Protein AF-A0A9D3Y4D7-F1 (afdb_monomer_lite)

Radius of gyration: 13.77 Å; chains: 1; bounding box: 26×46×17 Å

Sequence (64 aa):
MLFEWFITWRWLIFFRDLSQNRLRNISRATFRGLAKLRILDLSSNQLESIDDGSFEGMPDLYEL

Structure (mmCIF, N/CA/C/O backbone):
data_AF-A0A9D3Y4D7-F1
#
_entry.id   AF-A0A9D3Y4D7-F1
#
loop_
_atom_site.group_PDB
_atom_site.id
_atom_site.type_symbol
_atom_site.label_atom_id
_atom_site.label_alt_id
_atom_site.label_comp_id
_atom_site.label_asym_id
_atom_site.label_entity_id
_atom_site.label_seq_id
_atom_site.pdbx_PDB_ins_code
_atom_site.Cartn_x
_atom_site.Cartn_y
_atom_site.Cartn_z
_atom_site.occupancy
_atom_site.B_iso_or_equiv
_atom_site.auth_seq_id
_atom_site.auth_comp_id
_atom_site.auth_asym_id
_atom_site.auth_atom_id
_atom_site.pdbx_PDB_model_num
ATOM 1 N N . MET A 1 1 ? 5.923 34.010 -10.144 1.00 54.22 1 MET A N 1
ATOM 2 C CA . MET A 1 1 ? 5.331 33.115 -9.123 1.00 54.22 1 MET A CA 1
ATOM 3 C C . MET A 1 1 ? 4.645 31.934 -9.818 1.00 54.22 1 MET A C 1
ATOM 5 O O . MET A 1 1 ? 3.439 31.958 -9.991 1.00 54.22 1 MET A O 1
ATOM 9 N N . LEU A 1 2 ? 5.400 30.938 -10.299 1.00 54.69 2 LEU A N 1
ATOM 10 C CA . LEU A 1 2 ? 4.847 29.751 -10.988 1.00 54.69 2 LEU A CA 1
ATOM 11 C C . LEU A 1 2 ? 5.736 28.493 -10.817 1.00 54.69 2 LEU A C 1
ATOM 13 O O . LEU A 1 2 ? 5.867 27.701 -11.739 1.00 54.69 2 LEU A O 1
ATOM 17 N N . PHE A 1 3 ? 6.359 28.287 -9.650 1.00 57.12 3 PHE A N 1
ATOM 18 C CA . PHE A 1 3 ? 7.202 27.096 -9.410 1.00 57.12 3 PHE A CA 1
ATOM 19 C C . PHE A 1 3 ? 6.672 26.123 -8.344 1.00 57.12 3 PHE A C 1
ATOM 21 O O . PHE A 1 3 ? 7.075 24.964 -8.335 1.00 57.12 3 PHE A O 1
ATOM 28 N N . GLU A 1 4 ? 5.709 26.531 -7.515 1.00 63.81 4 GLU A N 1
ATOM 29 C CA . GLU A 1 4 ? 5.217 25.691 -6.411 1.00 63.81 4 GLU A CA 1
ATOM 30 C C . GLU A 1 4 ? 4.288 24.557 -6.870 1.00 63.81 4 GLU A C 1
ATOM 32 O O . GLU A 1 4 ? 4.327 23.459 -6.320 1.00 63.81 4 GLU A O 1
ATOM 37 N N . TRP A 1 5 ? 3.499 24.767 -7.929 1.00 63.16 5 TRP A N 1
ATOM 38 C CA . TRP A 1 5 ? 2.492 23.792 -8.367 1.00 63.16 5 TRP A CA 1
ATOM 39 C C . TRP A 1 5 ? 3.106 22.447 -8.779 1.00 63.16 5 TRP A C 1
ATOM 41 O O . TRP A 1 5 ? 2.593 21.393 -8.418 1.00 63.16 5 TRP A O 1
ATOM 51 N N . PHE A 1 6 ? 4.252 22.452 -9.465 1.00 62.03 6 PHE A N 1
ATOM 52 C CA . PHE A 1 6 ? 4.943 21.209 -9.821 1.00 62.03 6 PHE A CA 1
ATOM 53 C C . PHE A 1 6 ? 5.463 20.453 -8.598 1.00 62.03 6 PHE A C 1
ATOM 55 O O . PHE A 1 6 ? 5.539 19.229 -8.633 1.00 62.03 6 PHE A O 1
ATOM 62 N N . ILE A 1 7 ? 5.804 21.152 -7.513 1.00 68.62 7 ILE A N 1
ATOM 63 C CA . ILE A 1 7 ? 6.246 20.506 -6.278 1.00 68.62 7 ILE A CA 1
ATOM 64 C C . ILE A 1 7 ? 5.053 19.820 -5.621 1.00 68.62 7 ILE A C 1
ATOM 66 O O . ILE A 1 7 ? 5.140 18.627 -5.350 1.00 68.62 7 ILE A O 1
ATOM 70 N N . THR A 1 8 ? 3.927 20.516 -5.441 1.00 69.88 8 THR A N 1
ATOM 71 C CA . THR A 1 8 ? 2.740 19.957 -4.770 1.00 69.88 8 THR A CA 1
ATOM 72 C C . THR A 1 8 ? 2.180 18.743 -5.513 1.00 69.88 8 THR A C 1
ATOM 74 O O . THR A 1 8 ? 1.892 17.714 -4.908 1.00 69.88 8 THR A O 1
ATOM 77 N N . TRP A 1 9 ? 2.099 18.813 -6.842 1.00 74.19 9 TRP A N 1
ATOM 78 C CA . TRP A 1 9 ? 1.579 17.711 -7.656 1.00 74.19 9 TRP A CA 1
ATOM 79 C C . TRP A 1 9 ? 2.567 16.545 -7.764 1.00 74.19 9 TRP A C 1
ATOM 81 O O . TRP A 1 9 ? 2.157 15.392 -7.891 1.00 74.19 9 TRP A O 1
ATOM 91 N N . ARG A 1 10 ? 3.872 16.812 -7.633 1.00 77.38 10 ARG A N 1
ATOM 92 C CA . ARG A 1 10 ? 4.895 15.764 -7.545 1.00 77.38 10 ARG A CA 1
ATOM 93 C C . ARG A 1 10 ? 4.814 14.953 -6.250 1.00 77.38 10 ARG A C 1
ATOM 95 O O . ARG A 1 10 ? 5.350 13.854 -6.214 1.00 77.38 10 ARG A O 1
ATOM 102 N N . TRP A 1 11 ? 4.140 15.431 -5.209 1.00 74.75 11 TRP A N 1
ATOM 103 C CA . TRP A 1 11 ? 3.876 14.608 -4.024 1.00 74.75 11 TRP A CA 1
ATOM 104 C C . TRP A 1 11 ? 2.699 13.651 -4.226 1.00 74.75 11 TRP A C 1
ATOM 106 O O . TRP A 1 11 ? 2.758 12.514 -3.763 1.00 74.75 11 TRP A O 1
ATOM 116 N N . LEU A 1 12 ? 1.682 14.052 -4.995 1.00 76.31 12 LEU A N 1
ATOM 117 C CA . LEU A 1 12 ? 0.505 13.217 -5.266 1.00 76.31 12 LEU A CA 1
ATOM 118 C C . LEU A 1 12 ? 0.837 11.927 -6.027 1.00 76.31 12 LEU A C 1
ATOM 120 O O . LEU A 1 12 ? 0.140 10.937 -5.864 1.00 76.31 12 LEU A O 1
ATOM 124 N N . ILE A 1 13 ? 1.912 11.883 -6.820 1.00 78.88 13 ILE A N 1
ATOM 125 C CA . ILE A 1 13 ? 2.332 10.634 -7.486 1.00 78.88 13 ILE A CA 1
ATOM 126 C C . ILE A 1 13 ? 2.875 9.577 -6.509 1.00 78.88 13 ILE A C 1
ATOM 128 O O . ILE A 1 13 ? 3.013 8.415 -6.886 1.00 78.88 13 ILE A O 1
ATOM 132 N N . PHE A 1 14 ? 3.179 9.968 -5.270 1.00 87.56 14 PHE A N 1
ATOM 133 C CA . PHE A 1 14 ? 3.673 9.081 -4.217 1.00 87.56 14 PHE A CA 1
ATOM 134 C C . PHE A 1 14 ? 2.605 8.741 -3.172 1.00 87.56 14 PHE A C 1
ATOM 136 O O . PHE A 1 14 ? 2.829 7.851 -2.354 1.00 87.56 14 PHE A O 1
ATOM 143 N N . PHE A 1 15 ? 1.459 9.417 -3.208 1.00 90.44 15 PHE A N 1
ATOM 144 C CA . PHE A 1 15 ? 0.333 9.195 -2.312 1.00 90.44 15 PHE A CA 1
ATOM 145 C C . PHE A 1 15 ? -0.827 8.568 -3.085 1.00 90.44 15 PHE A C 1
ATOM 147 O O . PHE A 1 15 ? -1.244 9.073 -4.129 1.00 90.44 15 PHE A O 1
ATOM 154 N N . ARG A 1 16 ? -1.373 7.468 -2.575 1.00 92.19 16 ARG A N 1
ATOM 155 C CA . ARG A 1 16 ? -2.589 6.869 -3.116 1.00 92.19 16 ARG A CA 1
ATOM 156 C C . ARG A 1 16 ? -3.618 6.751 -2.005 1.00 92.19 16 ARG A C 1
ATOM 158 O O . ARG A 1 16 ? -3.468 5.935 -1.107 1.00 92.19 16 ARG A O 1
ATOM 165 N N . ASP A 1 17 ? -4.691 7.512 -2.144 1.00 94.31 17 ASP A N 1
ATOM 166 C CA . ASP A 1 17 ? -5.903 7.342 -1.355 1.00 94.31 17 ASP A CA 1
ATOM 167 C C . ASP A 1 17 ? -6.807 6.307 -2.033 1.00 94.31 17 ASP A C 1
ATOM 169 O O . ASP A 1 17 ? -7.281 6.523 -3.153 1.00 94.31 17 ASP A O 1
ATOM 173 N N . LEU A 1 18 ? -6.988 5.159 -1.386 1.00 94.94 18 LEU A N 1
ATOM 174 C CA . LEU A 1 18 ? -8.024 4.176 -1.702 1.00 94.94 18 LEU A CA 1
ATOM 175 C C . LEU A 1 18 ? -9.026 4.063 -0.549 1.00 94.94 18 LEU A C 1
ATOM 177 O O . LEU A 1 18 ? -9.793 3.094 -0.498 1.00 94.94 18 LEU A O 1
ATOM 181 N N . SER A 1 19 ? -9.049 5.035 0.359 1.00 97.19 19 SER A N 1
ATOM 182 C CA . SER A 1 19 ? -9.967 5.047 1.481 1.00 97.19 19 SER A CA 1
ATOM 183 C C . SER A 1 19 ? -11.417 5.127 1.007 1.00 97.19 19 SER A C 1
ATOM 185 O O . SER A 1 19 ? -11.717 5.529 -0.120 1.00 97.19 19 SER A O 1
ATOM 187 N N . GLN A 1 20 ? -12.334 4.684 1.865 1.00 97.56 20 GLN A N 1
ATOM 188 C CA . GLN A 1 20 ? -13.784 4.763 1.628 1.00 97.56 20 GLN A CA 1
ATOM 189 C C . GLN A 1 20 ? -14.252 4.031 0.360 1.00 97.56 20 GLN A C 1
ATOM 191 O O . GLN A 1 20 ? -15.275 4.366 -0.243 1.00 97.56 20 GLN A O 1
ATOM 196 N N . ASN A 1 21 ? -13.515 2.997 -0.036 1.00 96.44 21 ASN A N 1
ATOM 197 C CA . ASN A 1 21 ? -13.904 2.100 -1.112 1.00 96.44 21 ASN A CA 1
ATOM 198 C C . ASN A 1 21 ? -14.531 0.814 -0.549 1.00 96.44 21 ASN A C 1
ATOM 200 O O . ASN A 1 21 ? -14.840 0.683 0.635 1.00 96.44 21 ASN A O 1
ATOM 204 N N . ARG A 1 22 ? -14.794 -0.147 -1.435 1.00 97.25 22 ARG A N 1
ATOM 205 C CA . ARG A 1 22 ? -15.381 -1.451 -1.089 1.00 97.25 22 ARG A CA 1
ATOM 206 C C . ARG A 1 22 ? -14.400 -2.589 -1.348 1.00 97.25 22 ARG A C 1
ATOM 208 O O . ARG A 1 22 ? -14.804 -3.658 -1.799 1.00 97.25 22 ARG A O 1
ATOM 215 N N . LEU A 1 23 ? -13.106 -2.342 -1.134 1.00 96.56 23 LEU A N 1
ATOM 216 C CA . LEU A 1 23 ? -12.090 -3.382 -1.260 1.00 96.56 23 LEU A CA 1
ATOM 217 C C . LEU A 1 23 ? -12.331 -4.438 -0.184 1.00 96.56 23 LEU A C 1
ATOM 219 O O . LEU A 1 23 ? -12.527 -4.092 0.980 1.00 96.56 23 LEU A O 1
ATOM 223 N N . ARG A 1 24 ? -12.319 -5.708 -0.595 1.00 97.06 24 ARG A N 1
ATOM 224 C CA . ARG A 1 24 ? -12.514 -6.869 0.288 1.00 97.06 24 ARG A CA 1
ATOM 225 C C . ARG A 1 24 ? -11.276 -7.741 0.384 1.00 97.06 24 ARG A C 1
ATOM 227 O O . ARG A 1 24 ? -10.983 -8.274 1.444 1.00 97.06 24 ARG A O 1
ATOM 234 N N . ASN A 1 25 ? -10.517 -7.851 -0.698 1.00 96.81 25 ASN A N 1
ATOM 235 C CA . ASN A 1 25 ? -9.341 -8.704 -0.747 1.00 96.81 25 ASN A CA 1
ATOM 236 C C . ASN A 1 25 ? -8.199 -7.944 -1.411 1.00 96.81 25 ASN A C 1
ATOM 238 O O . ASN A 1 25 ? -8.388 -7.329 -2.463 1.00 96.81 25 ASN A O 1
ATOM 242 N N . ILE A 1 26 ? -7.018 -8.012 -0.806 1.00 96.56 26 ILE A N 1
ATOM 243 C CA . ILE A 1 26 ? -5.774 -7.541 -1.409 1.00 96.56 26 ILE A CA 1
ATOM 244 C C . ILE A 1 26 ? -4.931 -8.768 -1.712 1.00 96.56 26 ILE A C 1
ATOM 246 O O . ILE A 1 26 ? -4.532 -9.493 -0.809 1.00 96.56 26 ILE A O 1
ATOM 250 N N . SER A 1 27 ? -4.670 -8.988 -2.997 1.00 94.88 27 SER A N 1
ATOM 251 C CA . SER A 1 27 ? -3.763 -10.037 -3.460 1.00 94.88 27 SER A CA 1
ATOM 252 C C . SER A 1 27 ? -2.333 -9.530 -3.628 1.00 94.88 27 SER A C 1
ATOM 254 O O . SER A 1 27 ? -2.117 -8.330 -3.840 1.00 94.88 27 SER A O 1
ATOM 256 N N . ARG A 1 28 ? -1.371 -10.459 -3.703 1.00 92.56 28 ARG A N 1
ATOM 257 C CA . ARG A 1 28 ? 0.048 -10.175 -4.006 1.00 92.56 28 ARG A CA 1
ATOM 258 C C . ARG A 1 28 ? 0.273 -9.318 -5.260 1.00 92.56 28 ARG A C 1
ATOM 260 O O . ARG A 1 28 ? 1.266 -8.603 -5.365 1.00 92.56 28 ARG A O 1
ATOM 267 N N . ALA A 1 29 ? -0.636 -9.382 -6.232 1.00 90.50 29 ALA A N 1
ATOM 268 C CA . ALA A 1 29 ? -0.517 -8.634 -7.480 1.00 90.50 29 ALA A CA 1
ATOM 269 C C . ALA A 1 29 ? -1.131 -7.223 -7.430 1.00 90.50 29 ALA A C 1
ATOM 271 O O . ALA A 1 29 ? -0.848 -6.429 -8.326 1.00 90.50 29 ALA A O 1
ATOM 272 N N . THR A 1 30 ? -1.933 -6.896 -6.409 1.00 91.44 30 THR A N 1
ATOM 273 C CA . THR A 1 30 ? -2.768 -5.675 -6.357 1.00 91.44 30 THR A CA 1
ATOM 274 C C . THR A 1 30 ? -1.957 -4.395 -6.534 1.00 91.44 30 THR A C 1
ATOM 276 O O . THR A 1 30 ? -2.360 -3.503 -7.275 1.00 91.44 30 THR A O 1
ATOM 279 N N . PHE A 1 31 ? -0.787 -4.320 -5.897 1.00 91.75 31 PHE A N 1
ATOM 280 C 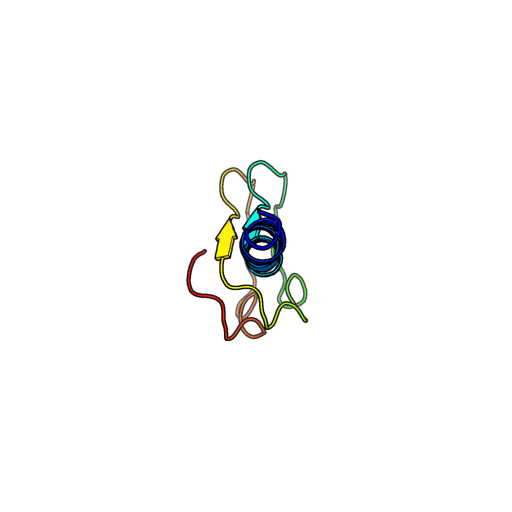CA . PHE A 1 31 ? 0.084 -3.142 -5.933 1.00 91.75 31 PHE A CA 1
ATOM 281 C C . PHE A 1 31 ? 1.378 -3.375 -6.717 1.00 91.75 31 PHE A C 1
ATOM 283 O O . PHE A 1 31 ? 2.339 -2.608 -6.615 1.00 91.75 31 PHE A O 1
ATOM 290 N N . ARG A 1 32 ? 1.425 -4.437 -7.529 1.00 89.00 32 ARG A N 1
ATOM 291 C CA . ARG A 1 32 ? 2.607 -4.751 -8.330 1.00 89.00 32 ARG A CA 1
ATOM 292 C C . ARG A 1 32 ? 2.907 -3.600 -9.293 1.00 89.00 32 ARG A C 1
ATOM 294 O O . ARG A 1 32 ? 2.050 -3.172 -10.057 1.00 89.00 32 ARG A O 1
ATOM 301 N N . GLY A 1 33 ? 4.148 -3.117 -9.270 1.00 86.12 33 GLY A N 1
ATOM 302 C CA . GLY A 1 33 ? 4.600 -1.999 -10.107 1.00 86.12 33 GLY A CA 1
ATOM 303 C C . GLY A 1 33 ? 4.460 -0.618 -9.458 1.00 86.12 33 GLY A C 1
ATOM 304 O O . GLY A 1 33 ? 5.015 0.343 -9.985 1.00 86.12 33 GLY A O 1
ATOM 305 N N . LEU A 1 34 ? 3.829 -0.505 -8.283 1.00 89.94 34 LEU A N 1
ATOM 306 C CA . LEU A 1 34 ? 3.762 0.740 -7.506 1.00 89.94 34 LEU A CA 1
ATOM 307 C C . LEU A 1 34 ? 5.022 0.965 -6.651 1.00 89.94 34 LEU A C 1
ATOM 309 O O . LEU A 1 34 ? 4.944 1.398 -5.507 1.00 89.94 34 LEU A O 1
ATOM 313 N N . ALA A 1 35 ? 6.205 0.707 -7.216 1.00 91.06 35 ALA A N 1
ATOM 314 C CA . ALA A 1 35 ? 7.471 0.704 -6.476 1.00 91.06 35 ALA A CA 1
ATOM 315 C C . ALA A 1 35 ? 7.880 2.075 -5.908 1.00 91.06 35 ALA A C 1
ATOM 317 O O . ALA A 1 35 ? 8.766 2.147 -5.064 1.00 91.06 35 ALA A O 1
ATOM 318 N N . LYS A 1 36 ? 7.263 3.157 -6.401 1.00 92.81 36 LYS A N 1
ATOM 319 C CA . LYS A 1 36 ? 7.490 4.540 -5.958 1.00 92.81 36 LYS A CA 1
ATOM 320 C C . LYS A 1 36 ? 6.414 5.075 -5.028 1.00 92.81 36 LYS A C 1
ATOM 322 O O . LYS A 1 36 ? 6.553 6.200 -4.558 1.00 92.81 36 LYS A O 1
ATOM 327 N N . LEU A 1 37 ? 5.355 4.308 -4.778 1.00 93.31 37 LEU A N 1
ATOM 328 C CA . LEU A 1 37 ? 4.332 4.729 -3.838 1.00 93.31 37 LEU A CA 1
ATOM 329 C C . LEU A 1 37 ? 4.913 4.739 -2.425 1.00 93.31 37 LEU A C 1
ATOM 331 O O . LEU A 1 37 ? 5.624 3.818 -2.038 1.00 93.31 37 LEU A O 1
ATOM 335 N N . ARG A 1 38 ? 4.609 5.800 -1.688 1.00 94.69 38 ARG A N 1
ATOM 336 C CA . ARG A 1 38 ? 5.141 6.071 -0.357 1.00 94.69 38 ARG A CA 1
ATOM 337 C C . ARG A 1 38 ? 4.086 6.025 0.734 1.00 94.69 38 ARG A C 1
ATOM 339 O O . ARG A 1 38 ? 4.389 5.606 1.845 1.00 94.69 38 ARG A O 1
ATOM 346 N N . ILE A 1 39 ? 2.875 6.453 0.394 1.00 94.81 39 ILE A N 1
ATOM 347 C CA . ILE A 1 39 ? 1.729 6.473 1.293 1.00 94.81 39 ILE A CA 1
ATOM 348 C C . ILE A 1 39 ? 0.559 5.808 0.578 1.00 94.81 39 ILE A C 1
ATOM 350 O O . ILE A 1 39 ? 0.252 6.157 -0.570 1.00 94.81 39 ILE A O 1
ATOM 354 N N . LEU A 1 40 ? -0.088 4.869 1.253 1.00 95.75 40 LEU A N 1
ATOM 355 C CA . LEU A 1 40 ? -1.272 4.178 0.766 1.00 95.75 40 LEU A CA 1
ATOM 356 C C . LEU A 1 40 ? -2.343 4.207 1.851 1.00 95.75 40 LEU A C 1
ATOM 358 O O . LEU A 1 40 ? -2.174 3.540 2.851 1.00 95.75 40 LEU A O 1
ATOM 362 N N . ASP A 1 41 ? -3.448 4.913 1.640 1.00 96.94 41 ASP A N 1
ATOM 363 C CA . ASP A 1 41 ? -4.569 4.875 2.584 1.00 96.94 41 ASP A CA 1
ATOM 364 C C . ASP A 1 41 ? -5.595 3.827 2.128 1.00 96.94 41 ASP A C 1
ATOM 366 O O . ASP A 1 41 ? -6.167 3.930 1.039 1.00 96.94 41 ASP A O 1
ATOM 370 N N . LEU A 1 42 ? -5.815 2.798 2.951 1.00 96.75 42 LEU A N 1
ATOM 371 C CA . LEU A 1 42 ? -6.838 1.761 2.746 1.00 96.75 42 LEU A CA 1
ATOM 372 C C . LEU A 1 42 ? -7.987 1.847 3.758 1.00 96.75 42 LEU A C 1
ATOM 374 O O . LEU A 1 42 ? -8.842 0.955 3.802 1.00 96.75 42 LEU A O 1
ATOM 378 N N . SER A 1 43 ? -8.030 2.895 4.575 1.00 97.19 43 SER A N 1
ATOM 379 C CA . SER A 1 43 ? -9.016 3.059 5.637 1.00 97.19 43 SER A CA 1
ATOM 380 C C . SER A 1 43 ? -10.449 3.073 5.096 1.00 97.19 43 SER A C 1
ATOM 382 O O . SER A 1 43 ? -10.724 3.385 3.939 1.00 97.19 43 SER A O 1
ATOM 384 N N . SER A 1 44 ? -11.416 2.708 5.937 1.00 97.56 44 SER A N 1
ATOM 385 C CA . SER A 1 44 ? -12.837 2.698 5.551 1.00 97.56 44 SER A CA 1
ATOM 386 C C . SER A 1 44 ? -13.166 1.806 4.337 1.00 97.56 44 SER A C 1
ATOM 388 O O . SER A 1 44 ? -14.113 2.080 3.603 1.00 97.56 44 SER A O 1
ATOM 390 N N . ASN A 1 45 ? -12.396 0.733 4.128 1.00 97.44 45 ASN A N 1
ATOM 391 C CA . ASN A 1 45 ? -12.741 -0.365 3.223 1.00 97.44 45 ASN A CA 1
ATOM 392 C C . ASN A 1 45 ? -13.421 -1.523 3.976 1.00 97.44 45 ASN A C 1
ATOM 394 O O . ASN A 1 45 ? -13.675 -1.449 5.176 1.00 97.44 45 ASN A O 1
ATOM 398 N N . GLN A 1 46 ? 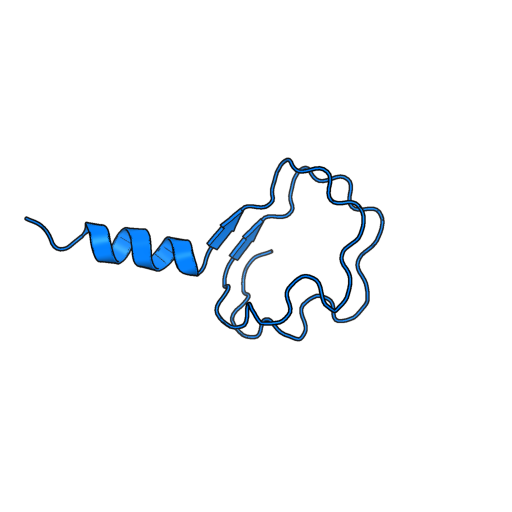-13.729 -2.605 3.262 1.00 97.88 46 GLN A N 1
ATOM 399 C CA . GLN A 1 46 ? -14.379 -3.811 3.786 1.00 97.88 46 GLN A CA 1
ATOM 400 C C . GLN A 1 46 ? -13.411 -4.998 3.724 1.00 97.88 46 GLN A C 1
ATOM 402 O O . GLN A 1 46 ? -13.796 -6.082 3.297 1.00 97.88 46 GLN A O 1
ATOM 407 N N . LEU A 1 47 ? -12.136 -4.765 4.063 1.00 97.06 47 LEU A N 1
ATOM 408 C CA . LEU A 1 47 ? -11.068 -5.748 3.890 1.00 97.06 47 LEU A CA 1
ATOM 409 C C . LEU A 1 47 ? -11.322 -6.979 4.769 1.00 97.06 47 LEU A C 1
ATOM 411 O O . LEU A 1 47 ? -11.328 -6.900 5.993 1.00 97.06 47 LEU A O 1
ATOM 415 N N . GLU A 1 48 ? -11.522 -8.112 4.109 1.00 97.50 48 GLU A N 1
ATOM 416 C CA . GLU A 1 48 ? -11.712 -9.442 4.679 1.00 97.50 48 GLU A CA 1
ATOM 417 C C . GLU A 1 48 ? -10.404 -10.248 4.639 1.00 97.50 48 GLU A C 1
ATOM 419 O O . GLU A 1 48 ? -10.146 -11.038 5.545 1.00 97.50 48 GLU A O 1
ATOM 424 N N . SER A 1 49 ? -9.552 -10.044 3.623 1.00 97.06 49 SER A N 1
ATOM 425 C CA . SER A 1 49 ? -8.234 -10.687 3.557 1.00 97.06 49 SER A CA 1
ATOM 426 C C . SER A 1 49 ? -7.163 -9.836 2.873 1.00 97.06 49 SER A C 1
ATOM 428 O O . SER A 1 49 ? -7.432 -9.054 1.957 1.00 97.06 49 SER A O 1
ATOM 430 N N . ILE A 1 50 ? -5.917 -10.035 3.302 1.00 96.50 50 ILE A N 1
ATOM 431 C CA . ILE A 1 50 ? -4.713 -9.500 2.665 1.00 96.50 50 ILE A CA 1
ATOM 432 C C . ILE A 1 50 ? -3.737 -10.667 2.527 1.00 96.50 50 ILE A C 1
ATOM 434 O O . ILE A 1 50 ? -3.381 -11.281 3.529 1.00 96.50 50 ILE A O 1
ATOM 438 N N . ASP A 1 51 ? -3.333 -10.986 1.299 1.00 96.69 51 ASP A N 1
ATOM 439 C CA . ASP A 1 51 ? -2.394 -12.074 1.034 1.00 96.69 51 ASP A CA 1
ATOM 440 C C . ASP A 1 51 ? -0.995 -11.726 1.557 1.00 96.69 51 ASP A C 1
ATOM 442 O O . ASP A 1 51 ? -0.531 -10.584 1.435 1.00 96.69 51 ASP A O 1
ATOM 446 N N . ASP A 1 52 ? -0.268 -12.734 2.036 1.00 94.62 52 ASP A N 1
ATOM 447 C CA . ASP A 1 52 ? 1.130 -12.574 2.426 1.00 94.62 52 ASP A CA 1
ATOM 448 C C . ASP A 1 52 ? 1.978 -12.068 1.252 1.00 94.62 52 ASP A C 1
ATOM 450 O O . ASP A 1 52 ? 2.001 -12.620 0.140 1.00 94.62 52 ASP A O 1
ATOM 454 N N . GLY A 1 53 ? 2.717 -10.994 1.515 1.00 92.94 53 GLY A N 1
ATOM 455 C CA . GLY A 1 53 ? 3.551 -10.333 0.520 1.00 92.94 53 GLY A CA 1
ATOM 456 C C . GLY A 1 53 ? 2.802 -9.379 -0.414 1.00 92.94 53 GLY A C 1
ATOM 457 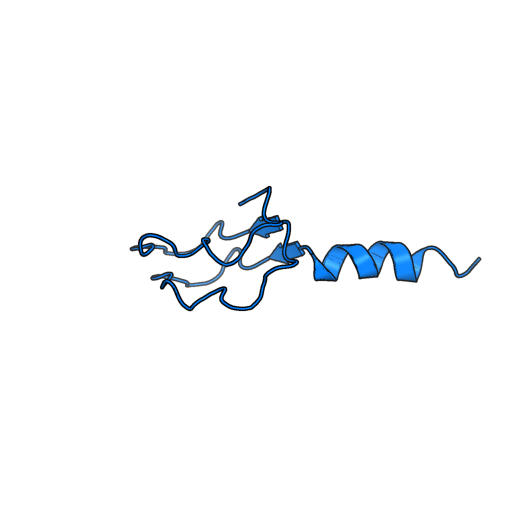O O . GLY A 1 53 ? 3.376 -8.944 -1.410 1.00 92.94 53 GLY A O 1
ATOM 458 N N . SER A 1 54 ? 1.563 -8.988 -0.091 1.00 94.25 54 SER A N 1
ATOM 459 C CA . SER A 1 54 ? 0.798 -7.962 -0.831 1.00 94.25 54 SER A CA 1
ATOM 460 C C . SER A 1 54 ? 1.520 -6.626 -1.027 1.00 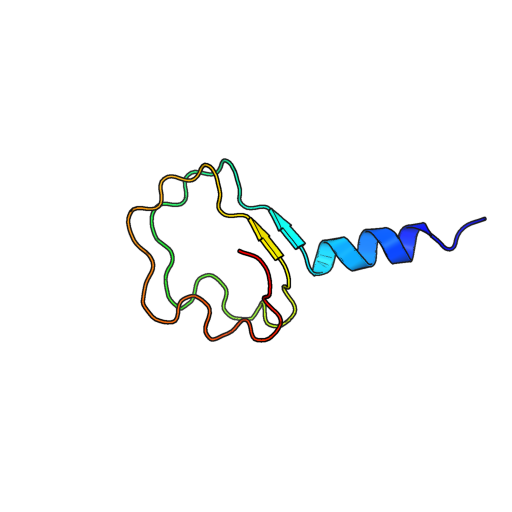94.25 54 SER A C 1
ATOM 462 O O . SER A 1 54 ? 1.220 -5.903 -1.978 1.00 94.25 54 SER A O 1
ATOM 464 N N . PHE A 1 55 ? 2.512 -6.334 -0.184 1.00 93.50 55 PHE A N 1
ATOM 465 C CA . PHE A 1 55 ? 3.307 -5.106 -0.221 1.00 93.50 55 PHE A CA 1
ATOM 466 C C . PHE A 1 55 ? 4.792 -5.334 -0.580 1.00 93.50 55 PHE A C 1
ATOM 468 O O . PHE A 1 55 ? 5.560 -4.378 -0.616 1.00 93.50 55 PHE A O 1
ATOM 475 N N . GLU A 1 56 ? 5.222 -6.564 -0.909 1.00 91.31 56 GLU A N 1
ATOM 476 C CA . GLU A 1 56 ? 6.637 -6.887 -1.222 1.00 91.31 56 GLU A CA 1
ATOM 477 C C . GLU A 1 56 ? 7.202 -6.080 -2.410 1.00 91.31 56 GLU A C 1
ATOM 479 O O . GLU A 1 56 ? 8.407 -5.861 -2.507 1.00 91.31 56 GLU A O 1
ATOM 484 N N . GLY A 1 57 ? 6.344 -5.621 -3.326 1.00 89.25 57 GLY A N 1
ATOM 485 C CA . GLY A 1 57 ? 6.730 -4.818 -4.493 1.00 89.25 57 GLY A CA 1
ATOM 486 C C . GLY A 1 57 ? 6.807 -3.306 -4.253 1.00 89.25 57 GLY A C 1
ATOM 487 O O . GLY A 1 57 ? 6.949 -2.562 -5.226 1.00 89.25 57 GLY A O 1
ATOM 488 N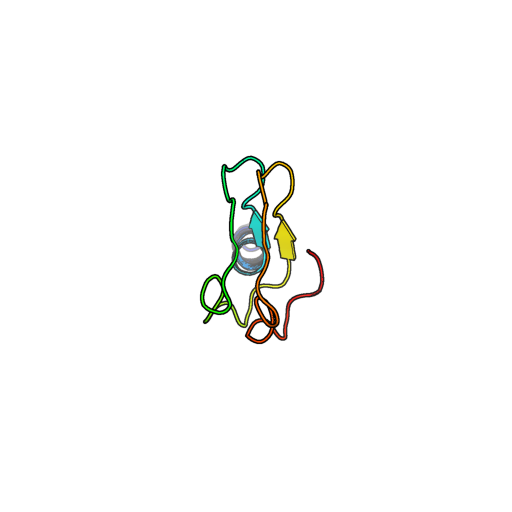 N . MET A 1 58 ? 6.673 -2.847 -3.005 1.00 93.81 58 MET A N 1
ATOM 489 C CA . MET A 1 58 ? 6.552 -1.430 -2.642 1.00 93.81 58 MET A CA 1
ATOM 490 C C . MET A 1 58 ? 7.679 -0.992 -1.684 1.00 93.81 58 MET A C 1
ATOM 492 O O . MET A 1 58 ? 7.414 -0.671 -0.529 1.00 93.81 58 MET A O 1
ATOM 496 N N . PRO A 1 59 ? 8.948 -0.970 -2.134 1.00 92.88 59 PRO A N 1
ATOM 497 C CA . PRO A 1 59 ? 10.100 -0.714 -1.262 1.00 92.88 59 PRO A CA 1
ATOM 498 C C . PRO A 1 59 ? 10.146 0.708 -0.681 1.00 92.88 59 PRO A C 1
ATOM 500 O O . PRO A 1 59 ? 10.797 0.919 0.337 1.00 92.88 59 PRO A O 1
ATOM 503 N N . ASP A 1 60 ? 9.477 1.670 -1.323 1.00 94.44 60 ASP A N 1
ATOM 504 C CA . ASP A 1 60 ? 9.435 3.070 -0.885 1.00 94.44 60 ASP A CA 1
ATOM 505 C C . ASP A 1 60 ? 8.213 3.366 0.026 1.00 94.44 60 ASP A C 1
ATOM 507 O O . ASP A 1 60 ? 8.059 4.508 0.469 1.00 94.44 60 ASP A O 1
ATOM 511 N N . LEU A 1 61 ? 7.351 2.371 0.310 1.00 93.94 61 LEU A N 1
ATOM 512 C CA . LEU A 1 61 ? 6.172 2.513 1.177 1.00 93.94 61 LEU A CA 1
ATOM 513 C C . LEU A 1 61 ? 6.610 2.703 2.632 1.00 93.94 61 LEU A C 1
ATOM 515 O O . LEU A 1 61 ? 7.307 1.856 3.189 1.00 93.94 61 LEU A O 1
ATOM 519 N N . TYR A 1 62 ? 6.175 3.798 3.253 1.00 92.69 62 TYR A N 1
ATOM 520 C CA . TYR A 1 62 ? 6.493 4.107 4.648 1.00 92.69 62 TYR A CA 1
ATOM 521 C C . TYR A 1 62 ? 5.251 4.321 5.524 1.00 92.69 62 TYR A C 1
ATOM 523 O O . TYR A 1 62 ? 5.371 4.262 6.746 1.00 92.69 62 TYR A O 1
ATOM 531 N N . GLU A 1 63 ? 4.081 4.564 4.924 1.00 91.81 63 GLU A N 1
ATOM 532 C CA . GLU A 1 63 ? 2.814 4.796 5.626 1.00 91.81 63 GLU A CA 1
ATOM 533 C C . GLU A 1 63 ? 1.667 4.055 4.918 1.00 91.81 63 GLU A C 1
ATOM 535 O O . GLU A 1 63 ? 1.549 4.118 3.689 1.00 91.81 63 GLU A O 1
ATOM 540 N N . LEU A 1 64 ? 0.868 3.320 5.700 1.00 89.81 64 LEU A N 1
ATOM 541 C CA . LEU A 1 6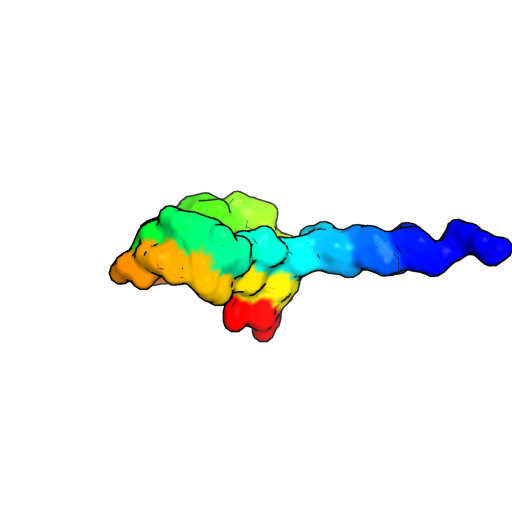4 ? -0.207 2.416 5.270 1.00 89.81 64 LEU A CA 1
ATOM 542 C C . LEU A 1 64 ? -1.459 2.612 6.136 1.00 89.81 64 LEU A C 1
ATOM 544 O O . LEU A 1 64 ? -1.268 2.742 7.367 1.00 89.81 64 LEU A O 1
#

Organism: Dreissena polymorpha (NCBI:txid45954)

Secondary structure (DSSP, 8-state):
--SHHHHHHHHHTTEEE-TTS---EE-TTTTTT-TT--EEE-TTS---EE-TTTTTT-TT--B-

Foldseek 3Di:
DPDVVCVVVVVVLQEAEPALEADAEQELCNCAPSQRHAEYHHHNYNHNYYDPNSCVRHPNHDYD

pLDDT: mean 88.63, std 11.71, range [54.22, 97.88]

InterPro domains:
  IPR001611 Leucine-rich repeat [PF13855] (17-64)
  IPR001611 Leucine-rich repeat [PS51450] (36-57)
  IPR003591 Leucine-rich repeat, typical subtype [SM00369] (17-33)
  IPR003591 Leucine-rich repeat, typical subtype [SM00369] (34-57)
  IPR032675 Leucine-rich repeat domain superfamily [G3DSA:3.80.10.10] (13-64)